Protein AF-A0A955SVZ9-F1 (afdb_monomer)

Sequence (90 aa):
NGHWLLLNNDVEEGRHSLGLHLSDDEGKTWKWTRHLELVEPGEGSFSYPSM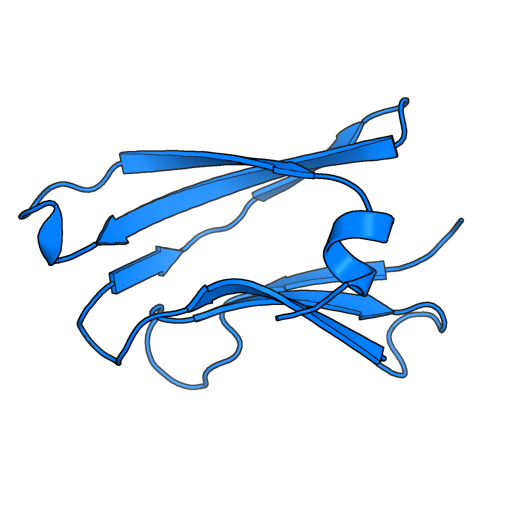YQSQFGDIHCTYSYKKKADGEGETIKYCRFNEEWVMEGD

Mean predicted aligned error: 2.58 Å

Radius of gyration: 13.47 Å; Cα contacts (8 Å, |Δi|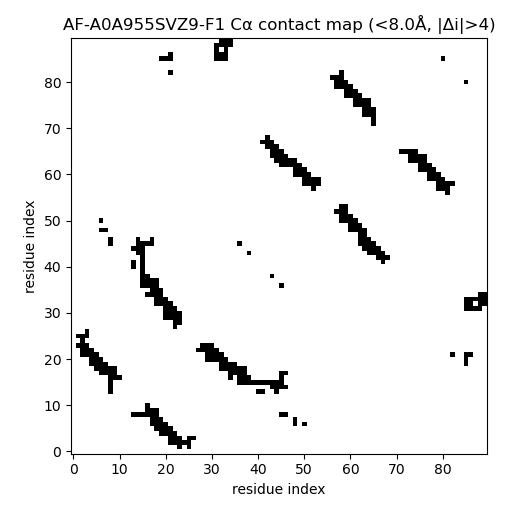>4): 194; chains: 1; bounding box: 30×27×33 Å

Structure (mmCIF, N/CA/C/O backbone):
data_AF-A0A955SVZ9-F1
#
_entry.id   AF-A0A955SVZ9-F1
#
loop_
_atom_site.group_PDB
_atom_site.id
_atom_site.type_symbol
_atom_site.label_atom_id
_atom_site.label_alt_id
_atom_site.label_comp_id
_atom_site.label_asym_id
_atom_site.label_entity_id
_atom_site.label_seq_id
_atom_site.pdbx_PDB_ins_code
_atom_site.Cartn_x
_atom_site.Cartn_y
_atom_site.Cartn_z
_atom_site.occupancy
_atom_site.B_iso_or_equiv
_atom_site.auth_seq_id
_atom_site.auth_comp_id
_atom_site.auth_asym_id
_atom_site.auth_atom_id
_atom_site.pdbx_PDB_model_num
ATOM 1 N N . ASN A 1 1 ? -12.471 3.048 15.007 1.00 90.69 1 ASN A N 1
ATOM 2 C CA . ASN A 1 1 ? -13.378 1.885 14.830 1.00 90.69 1 ASN A CA 1
ATOM 3 C C . ASN A 1 1 ? -12.701 0.566 15.217 1.00 90.69 1 ASN A C 1
ATOM 5 O O . ASN A 1 1 ? -13.422 -0.361 15.541 1.00 90.69 1 ASN A O 1
ATOM 9 N N . GLY A 1 2 ? -11.363 0.483 15.258 1.00 94.88 2 GLY A N 1
ATOM 10 C CA . GLY A 1 2 ? -10.654 -0.758 15.594 1.00 94.88 2 GLY A CA 1
ATOM 11 C C . GLY A 1 2 ? -10.402 -1.657 14.382 1.00 94.88 2 GLY A C 1
ATOM 12 O O . GLY A 1 2 ? -9.877 -2.751 14.555 1.00 94.88 2 GLY A O 1
ATOM 13 N N . HIS A 1 3 ? -10.745 -1.197 13.175 1.00 97.62 3 HIS A N 1
ATOM 14 C CA . HIS A 1 3 ? -10.412 -1.886 11.935 1.00 97.62 3 HIS A CA 1
ATOM 15 C C . HIS A 1 3 ? -8.899 -1.903 11.725 1.00 97.62 3 HIS A C 1
ATOM 17 O O . HIS A 1 3 ? -8.181 -1.001 12.166 1.00 97.62 3 HIS A O 1
ATOM 23 N N . TRP A 1 4 ? -8.410 -2.950 11.072 1.00 98.19 4 TRP A N 1
ATOM 24 C CA . TRP A 1 4 ? -6.995 -3.114 10.769 1.00 98.19 4 TRP A CA 1
ATOM 25 C C . TRP A 1 4 ? -6.771 -2.842 9.295 1.00 98.19 4 TRP A C 1
ATOM 27 O O . TRP A 1 4 ? -7.473 -3.385 8.447 1.00 98.19 4 TRP A O 1
ATOM 37 N N . LEU A 1 5 ? -5.765 -2.029 9.001 1.00 98.31 5 LEU A N 1
ATOM 38 C CA . LEU A 1 5 ? -5.329 -1.745 7.646 1.00 98.31 5 LEU A CA 1
ATOM 39 C C . LEU A 1 5 ? -3.893 -2.238 7.486 1.00 98.31 5 LEU A C 1
ATOM 41 O O . LEU A 1 5 ? -2.999 -1.810 8.219 1.00 98.31 5 LEU A O 1
ATOM 45 N N . LEU A 1 6 ? -3.686 -3.143 6.538 1.00 98.31 6 LEU A N 1
ATOM 46 C CA . LEU A 1 6 ? -2.380 -3.663 6.158 1.00 98.31 6 LEU A CA 1
ATOM 47 C C . LEU A 1 6 ? -1.964 -3.040 4.828 1.00 98.31 6 LEU A C 1
ATOM 49 O O . LEU A 1 6 ? -2.754 -2.999 3.891 1.00 98.31 6 LEU A O 1
ATOM 53 N N . LEU A 1 7 ? -0.721 -2.571 4.760 1.00 98.50 7 LEU A N 1
ATOM 54 C CA . LEU A 1 7 ? -0.088 -2.084 3.540 1.00 98.50 7 LEU A CA 1
ATOM 55 C C . LEU A 1 7 ? 1.140 -2.947 3.253 1.00 98.50 7 LEU A C 1
ATOM 57 O O . LEU A 1 7 ? 2.103 -2.917 4.025 1.00 98.50 7 LEU A O 1
ATOM 61 N N . ASN A 1 8 ? 1.121 -3.711 2.163 1.00 98.06 8 ASN A N 1
ATOM 62 C CA . ASN A 1 8 ? 2.226 -4.589 1.783 1.00 98.06 8 ASN A CA 1
ATOM 63 C C . ASN A 1 8 ? 2.340 -4.755 0.268 1.00 98.06 8 ASN A C 1
ATOM 65 O O . ASN A 1 8 ? 1.417 -4.475 -0.490 1.00 98.06 8 ASN A O 1
ATOM 69 N N . ASN A 1 9 ? 3.499 -5.245 -0.167 1.00 98.25 9 ASN A N 1
ATOM 70 C CA . ASN A 1 9 ? 3.580 -5.898 -1.463 1.00 98.25 9 ASN A CA 1
ATOM 71 C C . ASN A 1 9 ? 2.911 -7.270 -1.319 1.00 98.25 9 ASN A C 1
ATOM 73 O O . ASN A 1 9 ? 3.351 -8.083 -0.506 1.00 98.25 9 ASN A O 1
ATOM 77 N N . ASP A 1 10 ? 1.815 -7.500 -2.030 1.00 97.19 10 ASP A N 1
ATOM 78 C CA . A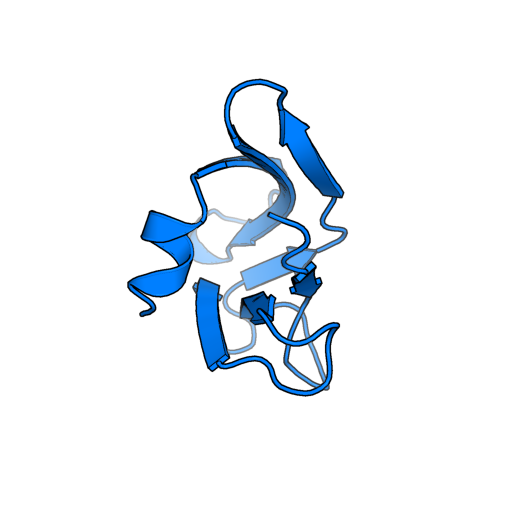SP A 1 10 ? 0.947 -8.683 -1.925 1.00 97.19 10 ASP A CA 1
ATOM 79 C C . ASP A 1 10 ? 1.242 -9.732 -3.006 1.00 97.19 10 ASP A C 1
ATOM 81 O O . ASP A 1 10 ? 0.392 -10.517 -3.417 1.00 97.19 10 ASP A O 1
ATOM 85 N N . VAL A 1 11 ? 2.507 -9.773 -3.417 1.00 97.31 11 VAL A N 1
ATOM 86 C CA . VAL A 1 11 ? 3.082 -10.747 -4.341 1.00 97.31 11 VAL A CA 1
ATOM 87 C C . VAL A 1 11 ? 4.263 -11.441 -3.670 1.00 97.31 11 VAL A C 1
ATOM 89 O O . VAL A 1 11 ? 4.971 -10.833 -2.868 1.00 97.31 11 VAL A O 1
ATOM 92 N N . GLU A 1 12 ? 4.495 -12.713 -3.999 1.00 96.44 12 GLU A N 1
ATOM 93 C CA . GLU A 1 12 ? 5.617 -13.477 -3.430 1.00 96.44 12 GLU A CA 1
ATOM 94 C C . GLU A 1 12 ? 6.978 -12.930 -3.882 1.00 96.44 12 GLU A C 1
ATOM 96 O O . GLU A 1 12 ? 7.935 -12.907 -3.107 1.00 96.44 12 GLU A O 1
ATOM 101 N N . GLU A 1 13 ? 7.059 -12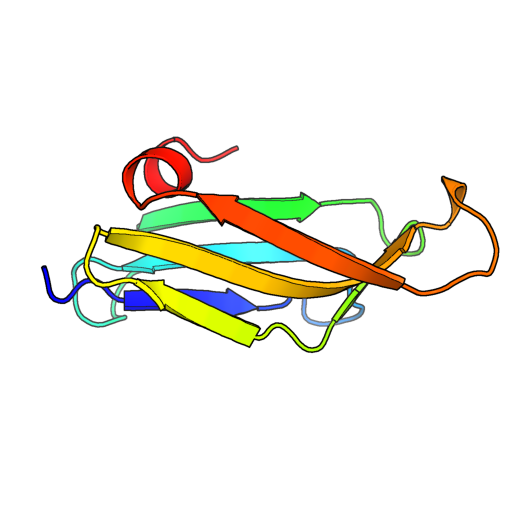.452 -5.128 1.00 95.94 13 GLU A N 1
ATOM 102 C CA . GLU A 1 13 ? 8.283 -11.923 -5.719 1.00 95.94 13 GLU A CA 1
ATOM 103 C C . GLU A 1 13 ? 8.069 -10.555 -6.377 1.00 95.94 13 GLU A C 1
ATOM 105 O O . GLU A 1 13 ? 7.107 -10.301 -7.106 1.00 95.94 13 GLU A O 1
ATOM 110 N N . GLY A 1 14 ? 9.042 -9.668 -6.166 1.00 96.25 14 GLY A N 1
ATOM 111 C CA . GLY A 1 14 ? 9.028 -8.316 -6.709 1.00 96.25 14 GLY A CA 1
ATOM 112 C C . GLY A 1 14 ? 8.256 -7.316 -5.847 1.00 96.25 14 GLY A C 1
ATOM 113 O O . GLY A 1 14 ? 7.929 -7.564 -4.692 1.00 96.25 14 GLY A O 1
ATOM 114 N N . ARG A 1 15 ? 8.061 -6.121 -6.411 1.00 97.62 15 ARG A N 1
ATOM 115 C CA . ARG A 1 15 ? 7.522 -4.923 -5.737 1.00 97.62 15 ARG A CA 1
ATOM 116 C C . ARG A 1 15 ? 6.562 -4.144 -6.650 1.00 97.62 15 ARG A C 1
ATOM 118 O O . ARG A 1 15 ? 6.440 -2.932 -6.530 1.00 97.62 15 ARG A O 1
ATOM 125 N N . HIS A 1 16 ? 5.950 -4.828 -7.617 1.00 97.94 16 HIS A N 1
ATOM 126 C CA . HIS A 1 16 ? 5.111 -4.220 -8.660 1.00 97.94 16 HIS A CA 1
ATOM 127 C C . HIS A 1 16 ? 3.642 -4.042 -8.234 1.00 97.94 16 HIS A C 1
ATOM 129 O O . HIS A 1 16 ? 2.904 -3.308 -8.885 1.00 97.94 16 HIS A O 1
ATOM 135 N N . SER A 1 17 ? 3.249 -4.667 -7.122 1.00 98.44 17 SER A N 1
ATOM 136 C CA . SER A 1 17 ? 1.945 -4.505 -6.482 1.00 98.44 17 SER A CA 1
ATOM 137 C C . SER A 1 17 ? 2.132 -3.979 -5.062 1.00 98.44 17 SER A C 1
ATOM 139 O O . SER A 1 17 ? 3.003 -4.473 -4.339 1.00 98.44 17 SER A O 1
ATOM 141 N N . LEU A 1 18 ? 1.383 -2.946 -4.679 1.00 98.62 18 LEU A N 1
ATOM 142 C CA . LEU A 1 18 ? 1.354 -2.369 -3.334 1.00 98.62 18 LEU A CA 1
ATOM 143 C C . LEU A 1 18 ? -0.110 -2.212 -2.895 1.00 98.62 18 LEU A C 1
ATOM 145 O O . LEU A 1 18 ? -0.767 -1.217 -3.221 1.00 98.62 18 LEU A O 1
ATOM 149 N N . GLY A 1 19 ? -0.598 -3.219 -2.173 1.00 98.38 19 GLY A N 1
ATOM 150 C CA . GLY A 1 19 ? -1.989 -3.377 -1.762 1.00 98.38 19 GLY A CA 1
ATOM 151 C C . GLY A 1 19 ? -2.285 -2.806 -0.376 1.00 98.38 19 GLY A C 1
ATOM 152 O O . GLY A 1 19 ? -1.462 -2.875 0.540 1.00 98.38 19 GLY A O 1
ATOM 153 N N . LEU A 1 20 ? -3.482 -2.237 -0.231 1.00 98.62 20 LEU A N 1
ATOM 154 C CA . LEU A 1 20 ? -4.121 -1.906 1.038 1.00 98.62 20 LEU A CA 1
ATOM 155 C C . LEU A 1 20 ? -5.207 -2.934 1.314 1.00 98.62 20 LEU A C 1
ATOM 157 O O . LEU A 1 20 ? -6.164 -3.022 0.550 1.00 98.62 20 LEU A O 1
ATOM 161 N N . HIS A 1 21 ? -5.096 -3.649 2.425 1.00 98.56 21 HIS A N 1
ATOM 162 C CA . HIS A 1 21 ? -6.067 -4.653 2.839 1.00 98.56 21 HIS A CA 1
ATOM 163 C C . HIS A 1 21 ? -6.741 -4.207 4.132 1.00 98.56 21 HIS A C 1
ATOM 165 O O . HIS A 1 21 ? -6.061 -3.956 5.130 1.00 98.56 21 HIS A O 1
ATOM 171 N N . LEU A 1 22 ? -8.071 -4.114 4.131 1.00 98.56 22 LEU A N 1
ATOM 172 C CA . LEU A 1 22 ? -8.852 -3.701 5.296 1.00 98.56 22 LEU A CA 1
ATOM 173 C C . LEU A 1 22 ? -9.574 -4.901 5.916 1.00 98.56 22 LEU A C 1
ATOM 175 O O . LEU A 1 22 ? -10.252 -5.672 5.231 1.00 98.56 22 LEU A O 1
ATOM 179 N N . SER A 1 23 ? -9.449 -5.017 7.233 1.00 98.62 23 SER A N 1
ATOM 180 C CA . SER A 1 23 ? -10.131 -6.002 8.063 1.00 98.62 23 SER A CA 1
ATOM 181 C C . SER A 1 23 ? -10.994 -5.307 9.113 1.00 98.62 23 SER A C 1
ATOM 183 O O . SER A 1 23 ? -10.541 -4.409 9.824 1.00 98.62 23 SER A O 1
ATOM 185 N N . ASP A 1 24 ? -12.235 -5.765 9.237 1.00 98.19 24 ASP A N 1
ATOM 186 C CA . ASP A 1 24 ? -13.192 -5.382 10.279 1.00 98.19 24 ASP A CA 1
ATOM 187 C C . ASP A 1 24 ? -13.356 -6.478 11.353 1.00 98.19 24 ASP A C 1
ATOM 189 O O . ASP A 1 24 ? -14.255 -6.404 12.188 1.00 98.19 24 ASP A O 1
ATOM 193 N N . ASP A 1 25 ? -12.495 -7.502 11.339 1.00 98.00 25 ASP A N 1
ATOM 194 C CA . ASP A 1 25 ? -12.584 -8.689 12.196 1.00 98.00 25 ASP A CA 1
ATOM 195 C C . ASP A 1 25 ? -11.238 -9.095 12.828 1.00 98.00 25 ASP A C 1
ATOM 197 O O . ASP A 1 25 ? -10.973 -10.280 13.054 1.00 98.00 25 ASP A O 1
ATOM 201 N N . GLU A 1 26 ? -10.414 -8.094 13.159 1.00 96.81 26 GLU A N 1
ATOM 202 C CA . GLU A 1 26 ? -9.104 -8.243 13.819 1.00 96.81 26 GLU A CA 1
ATOM 203 C C . GLU A 1 26 ? -8.115 -9.111 13.017 1.00 96.81 26 GLU A C 1
ATOM 205 O O . GLU A 1 26 ? -7.376 -9.929 13.565 1.00 96.81 26 GLU A O 1
ATOM 210 N N . GLY A 1 27 ? -8.115 -8.948 11.691 1.00 97.44 27 GLY A N 1
ATOM 211 C CA . GLY A 1 27 ? -7.184 -9.610 10.778 1.00 97.44 27 GLY A CA 1
ATOM 212 C C . GLY A 1 27 ? -7.531 -11.063 10.447 1.00 97.44 27 GLY A C 1
ATOM 213 O O . GLY A 1 27 ? -6.691 -11.760 9.875 1.00 97.44 27 GLY A O 1
ATOM 214 N N . LYS A 1 28 ? -8.738 -11.546 10.784 1.00 97.88 28 LYS A N 1
ATOM 215 C CA . LYS A 1 28 ? -9.187 -12.899 10.402 1.00 97.88 28 LYS A CA 1
ATOM 216 C C . LYS A 1 28 ? -9.518 -12.979 8.917 1.00 97.88 28 LYS A C 1
ATOM 218 O O . LYS A 1 28 ? -9.202 -13.980 8.276 1.00 97.88 28 LYS A O 1
ATOM 223 N N . THR A 1 29 ? -10.147 -11.940 8.379 1.00 98.00 29 THR A N 1
ATOM 224 C CA . THR A 1 29 ? -10.423 -11.772 6.955 1.00 98.00 29 THR A CA 1
ATOM 225 C C . THR A 1 29 ? -10.055 -10.365 6.498 1.00 98.00 29 THR A C 1
ATOM 227 O O . THR A 1 29 ? -10.082 -9.404 7.264 1.00 98.00 29 THR A O 1
ATOM 230 N N . TRP A 1 30 ? -9.704 -10.251 5.220 1.00 98.06 30 TRP A N 1
ATOM 231 C CA . TRP A 1 30 ? -9.313 -9.003 4.570 1.00 98.06 30 TRP A CA 1
ATOM 232 C C . TRP A 1 30 ? -10.303 -8.727 3.439 1.00 98.06 30 TRP A C 1
ATOM 234 O O . TRP A 1 30 ? -10.069 -9.080 2.286 1.00 98.06 30 TRP A O 1
ATOM 244 N N . LYS A 1 31 ? -11.483 -8.218 3.808 1.00 97.44 31 LYS A N 1
ATOM 245 C CA . LYS A 1 31 ? -12.664 -8.163 2.926 1.00 97.44 31 LYS A CA 1
ATOM 246 C C . LYS A 1 31 ? -12.520 -7.161 1.789 1.00 97.44 31 LYS A C 1
ATOM 248 O O . LYS A 1 31 ? -13.082 -7.382 0.721 1.00 97.44 31 LYS A O 1
ATOM 253 N N . TRP A 1 32 ? -11.799 -6.071 2.031 1.00 98.56 32 TRP A N 1
ATOM 254 C CA . TRP A 1 32 ? -11.573 -5.024 1.043 1.00 98.56 32 TRP A CA 1
ATOM 255 C C . TRP A 1 32 ? -10.094 -4.948 0.713 1.00 98.56 32 TRP A C 1
ATOM 257 O O . TRP A 1 32 ? -9.254 -4.972 1.615 1.00 98.56 32 TRP A O 1
ATOM 267 N N . THR A 1 33 ? -9.797 -4.851 -0.578 1.00 98.38 33 THR A N 1
ATOM 268 C CA . THR A 1 33 ? -8.453 -4.605 -1.091 1.00 98.38 33 THR A CA 1
ATOM 269 C C . THR A 1 33 ? -8.519 -3.486 -2.114 1.00 98.38 33 THR A C 1
ATOM 271 O O . THR A 1 33 ? -9.429 -3.472 -2.937 1.00 98.38 33 THR A O 1
ATOM 274 N N . ARG A 1 34 ? -7.564 -2.560 -2.050 1.00 98.62 34 ARG A N 1
ATOM 275 C CA . ARG A 1 34 ? -7.342 -1.540 -3.076 1.00 98.62 34 ARG A CA 1
ATOM 276 C C . ARG A 1 34 ? -5.849 -1.308 -3.238 1.00 98.62 34 ARG A C 1
ATOM 278 O O . ARG A 1 34 ? -5.136 -1.189 -2.244 1.00 98.62 34 ARG A O 1
ATOM 285 N N . HIS A 1 35 ? -5.364 -1.195 -4.461 1.00 98.62 35 HIS A N 1
ATOM 286 C CA . HIS A 1 35 ? -3.951 -0.984 -4.726 1.00 98.62 35 HIS A CA 1
ATOM 287 C C . HIS A 1 35 ? -3.626 0.508 -4.790 1.00 98.62 35 HIS A C 1
ATOM 289 O O . HIS A 1 35 ? -4.275 1.292 -5.485 1.00 98.62 35 HIS A O 1
ATOM 295 N N . LEU A 1 36 ? -2.576 0.912 -4.070 1.00 98.06 36 LEU A N 1
ATOM 296 C CA . LEU A 1 36 ? -1.947 2.218 -4.290 1.00 98.06 36 LEU A CA 1
ATOM 297 C C . LEU A 1 36 ? -1.173 2.224 -5.604 1.00 98.06 36 LEU A C 1
ATOM 299 O O . LEU A 1 36 ? -1.108 3.251 -6.279 1.00 98.06 36 LEU A O 1
ATOM 303 N N . GLU A 1 37 ? -0.580 1.077 -5.931 1.00 98.06 37 GLU A N 1
ATOM 304 C CA . GLU A 1 37 ? 0.147 0.831 -7.164 1.00 98.06 37 GLU A CA 1
ATOM 305 C C . GLU A 1 37 ? -0.084 -0.615 -7.598 1.00 98.06 37 GLU A C 1
ATOM 307 O O . GLU A 1 37 ? 0.099 -1.538 -6.804 1.00 98.06 37 GLU A O 1
ATOM 312 N N . LEU A 1 38 ? -0.450 -0.806 -8.861 1.00 97.81 38 LEU A N 1
ATOM 313 C CA . LEU A 1 38 ? -0.588 -2.114 -9.488 1.00 97.81 38 LEU A CA 1
ATOM 314 C C . LEU A 1 38 ? -0.115 -1.994 -10.935 1.00 97.81 38 LEU A C 1
ATOM 316 O O . LEU A 1 38 ? -0.741 -1.318 -11.754 1.00 97.81 38 LEU A O 1
ATOM 320 N N . VAL A 1 39 ? 1.037 -2.589 -11.234 1.00 97.69 39 VAL A N 1
ATOM 321 C CA . VAL A 1 39 ? 1.626 -2.601 -12.580 1.00 97.69 39 VAL A CA 1
ATOM 322 C C . VAL A 1 39 ? 2.157 -3.990 -12.911 1.00 97.69 39 VAL A C 1
ATOM 324 O O . VAL A 1 39 ? 2.391 -4.798 -12.017 1.00 97.69 39 VAL A O 1
ATOM 327 N N . GLU A 1 40 ? 2.394 -4.258 -14.193 1.00 97.25 40 GLU A N 1
ATOM 328 C CA . GLU A 1 40 ? 3.004 -5.516 -14.632 1.00 97.25 40 GLU A CA 1
ATOM 329 C C . GLU A 1 40 ? 4.397 -5.740 -14.001 1.00 97.25 40 GLU A C 1
ATOM 331 O O . GLU A 1 40 ? 5.138 -4.775 -13.753 1.00 97.25 40 GLU A O 1
ATOM 336 N N . PRO A 1 41 ? 4.811 -7.002 -13.777 1.00 96.75 41 PRO A N 1
ATOM 337 C CA . PRO A 1 41 ? 6.140 -7.319 -13.269 1.00 96.75 41 PRO A CA 1
ATOM 338 C C . PRO A 1 41 ? 7.257 -6.632 -14.071 1.00 96.75 41 PRO A C 1
ATOM 340 O O . PRO A 1 41 ? 7.366 -6.776 -15.286 1.00 96.75 41 PRO A O 1
ATOM 343 N N . GLY A 1 42 ? 8.117 -5.885 -13.374 1.00 94.38 42 GLY A N 1
ATOM 344 C CA . GLY A 1 42 ? 9.241 -5.160 -13.980 1.00 94.38 42 GLY A CA 1
ATOM 345 C C . GLY A 1 42 ? 8.914 -3.755 -14.502 1.00 94.38 42 GLY A C 1
ATOM 346 O O . GLY A 1 42 ? 9.837 -3.031 -14.879 1.00 94.38 42 GLY A O 1
ATOM 347 N N . GLU A 1 43 ? 7.648 -3.329 -14.477 1.00 96.38 43 GLU A N 1
ATOM 348 C CA . GLU A 1 43 ? 7.250 -1.966 -14.866 1.00 96.38 43 GLU A CA 1
ATOM 349 C C . GLU A 1 43 ? 7.300 -0.962 -13.701 1.00 96.38 43 GLU A C 1
ATOM 351 O O . GLU A 1 43 ? 7.325 0.255 -13.911 1.00 96.38 43 GLU A O 1
ATOM 356 N N . GLY A 1 44 ? 7.405 -1.451 -12.464 1.00 96.31 44 GLY A N 1
ATOM 357 C CA . GLY A 1 44 ? 7.575 -0.619 -11.280 1.00 96.31 44 GLY A CA 1
ATOM 358 C C . GLY A 1 44 ? 8.091 -1.382 -10.064 1.00 96.31 44 GLY A C 1
ATOM 359 O O . GLY A 1 44 ? 8.058 -2.611 -10.002 1.00 96.31 44 GLY A O 1
ATOM 360 N N . SER A 1 45 ? 8.602 -0.619 -9.104 1.00 97.62 45 SER A N 1
ATOM 361 C CA . SER A 1 45 ? 9.056 -1.083 -7.800 1.00 97.62 45 SER A CA 1
ATOM 362 C C . SER A 1 45 ? 8.629 -0.072 -6.742 1.00 97.62 45 SER A C 1
ATOM 364 O O . SER A 1 45 ? 9.136 1.051 -6.697 1.00 97.62 45 SER A O 1
ATOM 366 N N . PHE A 1 46 ? 7.717 -0.500 -5.876 1.00 98.06 46 PHE A N 1
ATOM 367 C CA . PHE A 1 46 ? 7.127 0.286 -4.799 1.00 98.06 46 PHE A CA 1
ATOM 368 C C . PHE A 1 46 ? 7.432 -0.399 -3.474 1.00 98.06 46 PHE A C 1
ATOM 370 O O . PHE A 1 46 ? 7.200 -1.599 -3.327 1.00 98.06 46 PHE A O 1
ATOM 377 N N . SER A 1 47 ? 8.078 0.287 -2.533 1.00 97.12 47 SER A N 1
ATOM 378 C CA . SER A 1 47 ? 8.743 -0.407 -1.418 1.00 97.12 47 SER A CA 1
ATOM 379 C C . SER A 1 47 ? 8.806 0.398 -0.136 1.00 97.12 47 SER A C 1
ATOM 381 O O . SER A 1 47 ? 8.661 1.616 -0.147 1.00 97.12 47 SER A O 1
ATOM 383 N N . TYR A 1 48 ? 9.101 -0.307 0.960 1.00 97.31 48 TYR A N 1
ATOM 384 C CA . TYR A 1 48 ? 9.308 0.275 2.287 1.00 97.31 48 TYR A CA 1
ATOM 385 C C . TYR A 1 48 ? 8.164 1.211 2.708 1.00 97.31 48 TYR A C 1
ATOM 387 O O . TYR A 1 48 ? 8.418 2.374 3.034 1.00 97.31 48 TYR A O 1
ATOM 395 N N . PRO A 1 49 ? 6.902 0.736 2.661 1.00 97.94 49 PRO A N 1
ATOM 396 C CA . PRO A 1 49 ? 5.780 1.575 3.023 1.00 97.94 49 PRO A CA 1
ATOM 397 C C . PRO A 1 49 ? 5.832 1.973 4.501 1.00 97.94 49 PRO A C 1
ATOM 399 O O . PRO A 1 49 ? 6.187 1.179 5.372 1.00 97.94 49 PRO A O 1
ATOM 402 N N . SER A 1 50 ? 5.414 3.203 4.772 1.00 98.06 50 SER A N 1
ATOM 403 C CA . SER A 1 50 ? 5.088 3.713 6.099 1.00 98.06 50 SER A CA 1
ATOM 404 C C . SER A 1 50 ? 3.682 4.295 6.064 1.00 98.06 50 SER A C 1
ATOM 406 O O . SER A 1 50 ? 3.303 4.930 5.078 1.00 98.06 50 SER A O 1
ATOM 408 N N . MET A 1 51 ? 2.908 4.076 7.126 1.00 97.69 51 MET A N 1
ATOM 409 C CA . MET A 1 51 ? 1.506 4.475 7.207 1.00 97.69 51 MET A CA 1
ATOM 410 C C . MET A 1 51 ? 1.177 5.057 8.582 1.00 97.69 51 MET A C 1
ATOM 412 O O . MET A 1 51 ? 1.629 4.551 9.609 1.00 97.69 51 MET A O 1
ATOM 416 N N . TYR A 1 52 ? 0.375 6.120 8.593 1.00 97.44 52 TYR A N 1
ATOM 417 C CA . TYR A 1 52 ? -0.075 6.817 9.795 1.00 97.44 52 TYR A CA 1
ATOM 418 C C . TYR A 1 52 ? -1.524 7.293 9.639 1.00 97.44 52 TYR A C 1
ATOM 420 O O . TYR A 1 52 ? -1.852 7.965 8.662 1.00 97.44 52 TYR A O 1
ATOM 428 N N . GLN A 1 53 ? -2.380 6.995 10.619 1.00 97.75 53 GLN A N 1
ATOM 429 C CA . GLN A 1 53 ? -3.729 7.556 10.703 1.00 97.75 53 GLN A CA 1
ATOM 430 C C . GLN A 1 53 ? -3.720 8.824 11.563 1.00 97.75 53 GLN A C 1
ATOM 432 O O . GLN A 1 53 ? -3.279 8.813 12.714 1.00 97.75 53 GLN A O 1
ATOM 437 N N . SER A 1 54 ? -4.233 9.920 11.011 1.00 97.25 54 SER A N 1
ATOM 438 C CA . SER A 1 54 ? -4.403 11.181 11.726 1.00 97.25 54 SER A CA 1
ATOM 439 C C . SER A 1 54 ? -5.612 11.154 12.666 1.00 97.25 54 SER A C 1
ATOM 441 O O . SER A 1 54 ? -6.526 10.342 12.533 1.00 97.25 54 SER A O 1
ATOM 443 N N . GLN A 1 55 ? -5.684 12.132 13.571 1.00 96.38 55 GLN A N 1
ATOM 444 C CA . GLN A 1 55 ? -6.842 12.323 14.454 1.00 96.38 55 GLN A CA 1
ATOM 445 C C . GLN A 1 55 ? -8.162 12.630 13.719 1.00 96.38 55 GLN A C 1
ATOM 447 O O . GLN A 1 55 ? -9.225 12.545 14.326 1.00 96.38 55 GLN A O 1
ATOM 452 N N . PHE A 1 56 ? -8.103 13.013 12.438 1.00 94.50 56 PHE A N 1
ATOM 453 C CA . PHE A 1 56 ? -9.280 13.331 11.622 1.00 94.50 56 PHE A CA 1
ATOM 454 C C . PHE A 1 56 ? -9.746 12.149 10.761 1.00 94.50 56 PHE A C 1
ATOM 456 O O . PHE A 1 56 ? -10.671 12.302 9.971 1.00 94.50 56 PHE A O 1
ATOM 463 N N . GLY A 1 57 ? -9.124 10.975 10.913 1.00 94.62 57 GLY A N 1
ATOM 464 C CA . GLY A 1 57 ? -9.479 9.758 10.179 1.00 94.62 57 GLY A CA 1
ATOM 465 C C . GLY A 1 57 ? -8.759 9.594 8.840 1.00 94.62 57 GLY A C 1
ATOM 466 O O . GLY A 1 57 ? -8.768 8.497 8.292 1.00 94.62 57 GLY A O 1
ATOM 467 N N . ASP A 1 58 ? -8.077 10.632 8.346 1.00 97.69 58 ASP A N 1
ATOM 468 C CA . ASP A 1 58 ? -7.216 10.511 7.168 1.00 97.69 58 ASP A CA 1
ATOM 469 C C . ASP A 1 58 ? -6.043 9.568 7.429 1.00 97.69 58 ASP A C 1
ATOM 471 O O . ASP A 1 58 ? -5.386 9.646 8.471 1.00 97.69 58 ASP A O 1
ATOM 475 N N . ILE A 1 59 ? -5.738 8.747 6.435 1.00 98.44 59 ILE A N 1
ATOM 476 C CA . ILE A 1 59 ? -4.590 7.854 6.393 1.00 98.44 59 ILE A CA 1
ATOM 477 C C . ILE A 1 59 ? -3.552 8.464 5.458 1.00 98.44 59 ILE A C 1
ATOM 479 O O . ILE A 1 59 ? -3.844 8.825 4.318 1.00 98.44 59 ILE A O 1
ATOM 483 N N . HIS A 1 60 ? -2.332 8.590 5.966 1.00 98.50 60 HIS A N 1
ATOM 484 C CA . HIS A 1 60 ? -1.173 9.111 5.263 1.00 98.50 60 HIS A CA 1
ATOM 485 C C . HIS A 1 60 ? -0.197 7.971 5.009 1.00 98.50 60 HIS A C 1
ATOM 487 O O . HIS A 1 60 ? 0.197 7.291 5.959 1.00 98.50 60 HIS A O 1
ATOM 493 N N . CYS A 1 61 ? 0.241 7.811 3.762 1.00 98.50 61 CYS A N 1
ATOM 494 C CA . CYS A 1 61 ? 1.236 6.806 3.404 1.00 98.50 61 CYS A CA 1
ATOM 495 C C . CYS A 1 61 ? 2.398 7.414 2.626 1.00 98.50 61 CYS A C 1
ATOM 497 O O . CYS A 1 61 ? 2.206 8.277 1.762 1.00 98.50 61 CYS A O 1
ATOM 499 N N . THR A 1 62 ? 3.599 6.910 2.903 1.00 98.69 62 THR A N 1
ATOM 500 C CA . THR A 1 62 ? 4.803 7.160 2.108 1.00 98.69 62 THR A CA 1
ATOM 501 C C . THR A 1 62 ? 5.471 5.850 1.716 1.00 98.69 62 THR A C 1
ATOM 503 O O . THR A 1 62 ? 5.388 4.865 2.445 1.00 98.69 62 THR A O 1
ATOM 506 N N . TYR A 1 63 ? 6.115 5.824 0.551 1.00 98.69 63 TYR A N 1
ATOM 507 C CA . TYR A 1 63 ? 6.858 4.662 0.058 1.00 98.69 63 TYR A CA 1
ATOM 508 C C . TYR A 1 63 ? 7.891 5.079 -0.992 1.00 98.69 63 TYR A C 1
ATOM 510 O O . TYR A 1 63 ? 7.728 6.102 -1.667 1.00 98.69 63 TYR A O 1
ATOM 518 N N . SER A 1 64 ? 8.942 4.270 -1.142 1.00 98.19 64 SER A N 1
ATOM 519 C CA . SER A 1 64 ? 9.842 4.322 -2.298 1.00 98.19 64 SER A CA 1
ATOM 520 C C . SER A 1 64 ? 9.042 4.073 -3.568 1.00 98.19 64 SER A C 1
ATOM 522 O O . SER A 1 64 ? 8.323 3.079 -3.647 1.00 98.19 64 SER A O 1
ATOM 524 N N . TYR A 1 65 ? 9.187 4.948 -4.557 1.00 98.25 65 TYR A N 1
ATOM 525 C CA . TYR A 1 65 ? 8.495 4.888 -5.837 1.00 98.25 65 TYR A CA 1
ATOM 526 C C . TYR A 1 65 ? 9.508 4.946 -6.978 1.00 98.25 65 TYR A C 1
ATOM 528 O O . TYR A 1 65 ? 10.235 5.932 -7.148 1.00 98.25 65 TYR A O 1
ATOM 536 N N . LYS A 1 66 ? 9.511 3.884 -7.783 1.00 97.25 66 LYS A N 1
ATOM 537 C CA . LYS A 1 66 ? 10.215 3.806 -9.058 1.00 97.25 66 LYS A CA 1
ATOM 538 C C . LYS A 1 66 ? 9.284 3.194 -10.093 1.00 97.25 66 LYS A C 1
ATOM 540 O O . LYS A 1 66 ? 8.926 2.024 -9.979 1.00 97.25 66 LYS A O 1
ATOM 545 N N . LYS A 1 67 ? 8.932 3.952 -11.127 1.00 94.75 67 LYS A N 1
ATOM 546 C CA . LYS A 1 67 ? 8.185 3.448 -12.281 1.00 94.75 67 LYS A CA 1
ATOM 547 C C . LYS A 1 67 ? 9.059 3.562 -13.515 1.00 94.75 67 LYS A C 1
ATOM 549 O O . LYS A 1 67 ? 9.639 4.610 -13.769 1.00 94.75 67 LYS A O 1
ATOM 554 N N . LYS A 1 68 ? 9.151 2.486 -14.291 1.00 90.75 68 LYS A N 1
ATOM 555 C CA . LYS A 1 68 ? 10.049 2.402 -15.450 1.00 90.75 68 LYS A CA 1
ATOM 556 C C . LYS A 1 68 ? 9.751 3.473 -16.503 1.00 90.75 68 LYS A C 1
ATOM 558 O O . LYS A 1 68 ? 10.672 4.022 -17.099 1.00 90.75 68 LYS A O 1
ATOM 563 N N . ALA A 1 69 ? 8.472 3.806 -16.680 1.00 87.81 69 ALA A N 1
ATOM 564 C CA . ALA A 1 69 ? 8.028 4.882 -17.565 1.00 87.81 69 ALA A CA 1
ATOM 565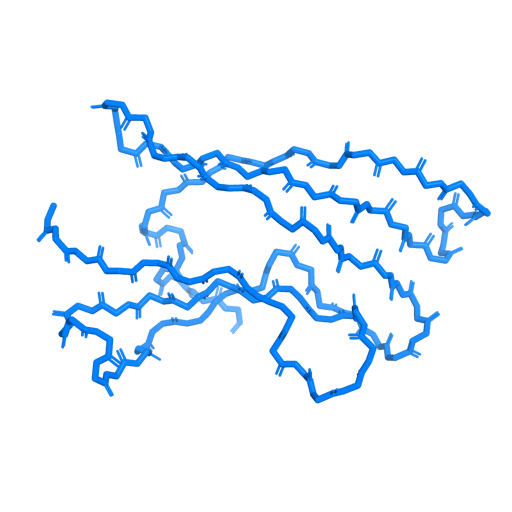 C C . ALA A 1 69 ? 8.566 6.272 -17.163 1.00 87.81 69 ALA A C 1
ATOM 567 O O . ALA A 1 69 ? 8.702 7.135 -18.028 1.00 87.81 69 ALA A O 1
ATOM 568 N N . ASP A 1 70 ? 8.918 6.467 -15.888 1.00 86.62 70 ASP A N 1
ATOM 569 C CA . ASP A 1 70 ? 9.401 7.740 -15.338 1.00 86.62 70 ASP A CA 1
ATOM 570 C C . ASP A 1 70 ? 10.946 7.846 -15.389 1.00 86.62 70 ASP A C 1
ATOM 572 O O . ASP A 1 70 ? 11.526 8.852 -14.976 1.00 86.62 70 ASP A O 1
ATOM 576 N N . GLY A 1 71 ? 11.625 6.825 -15.932 1.00 87.00 71 GLY A N 1
ATOM 577 C CA . GLY A 1 71 ? 13.077 6.764 -16.103 1.00 87.00 71 GLY A CA 1
ATOM 578 C C . GLY A 1 71 ? 13.816 6.003 -14.994 1.00 87.00 71 GLY A C 1
ATOM 579 O O . GLY A 1 71 ? 13.269 5.141 -14.311 1.00 87.00 71 GLY A O 1
ATOM 580 N N . GLU A 1 72 ? 15.110 6.294 -14.844 1.00 81.00 72 GLU A N 1
ATOM 581 C CA . GLU A 1 72 ? 16.018 5.590 -13.917 1.00 81.00 72 GLU A CA 1
ATOM 582 C C . GLU A 1 72 ? 15.844 6.006 -12.442 1.00 81.00 72 GLU A C 1
ATOM 584 O O . GLU A 1 72 ? 16.304 5.300 -11.542 1.00 81.00 72 GLU A O 1
ATOM 589 N N . GLY A 1 73 ? 15.206 7.154 -12.190 1.00 89.94 73 GLY A N 1
ATOM 590 C CA . GLY A 1 73 ? 15.135 7.780 -10.871 1.00 89.94 73 GLY A CA 1
ATOM 591 C C . GLY A 1 73 ? 14.228 7.056 -9.874 1.00 89.94 73 GLY A C 1
ATOM 592 O O . GLY A 1 73 ? 13.232 6.436 -10.238 1.00 89.94 73 GLY A O 1
ATOM 593 N N . GLU A 1 74 ? 14.563 7.189 -8.592 1.00 94.69 74 GLU A N 1
ATOM 594 C CA . GLU A 1 74 ? 13.728 6.770 -7.465 1.00 94.69 74 GLU A CA 1
ATOM 595 C C . GLU A 1 74 ? 13.348 8.001 -6.636 1.00 94.69 74 GLU A C 1
ATOM 597 O O . GLU A 1 74 ? 14.152 8.918 -6.444 1.00 94.69 74 GLU A O 1
ATOM 602 N N . THR A 1 75 ? 12.107 8.034 -6.161 1.00 97.00 75 THR A N 1
ATOM 603 C CA . THR A 1 75 ? 11.569 9.115 -5.326 1.00 97.00 75 THR A CA 1
ATOM 604 C C . THR A 1 75 ? 10.792 8.538 -4.147 1.00 97.00 75 THR A C 1
ATOM 606 O O . THR A 1 75 ? 10.592 7.329 -4.057 1.00 97.00 75 THR A O 1
ATOM 609 N N . ILE A 1 76 ? 10.331 9.402 -3.243 1.00 98.12 76 ILE A N 1
ATOM 610 C CA . ILE A 1 76 ? 9.334 9.035 -2.237 1.00 98.12 76 ILE A CA 1
ATOM 611 C C . ILE A 1 76 ? 7.985 9.586 -2.686 1.00 98.12 76 ILE A C 1
ATOM 613 O O . ILE A 1 76 ? 7.845 10.798 -2.867 1.00 98.12 76 ILE A O 1
ATOM 617 N N . LYS A 1 77 ? 6.989 8.712 -2.838 1.00 98.12 77 LYS A N 1
ATOM 618 C CA . LYS A 1 77 ? 5.609 9.121 -3.114 1.00 98.12 77 LYS A CA 1
ATOM 619 C C . LYS A 1 77 ? 4.840 9.260 -1.806 1.00 98.12 77 LYS A C 1
ATOM 621 O O . LYS A 1 77 ? 5.009 8.462 -0.888 1.00 98.12 77 LYS A O 1
ATOM 626 N N . TYR A 1 78 ? 4.004 10.290 -1.734 1.00 98.50 78 TYR A N 1
ATOM 627 C CA . TYR A 1 78 ? 3.066 10.535 -0.642 1.00 98.50 78 TYR A CA 1
ATOM 628 C C . TYR A 1 78 ? 1.635 10.402 -1.162 1.00 98.50 78 TYR A C 1
ATOM 630 O O . TYR A 1 78 ? 1.316 10.910 -2.238 1.00 98.50 78 TYR A O 1
ATOM 638 N N . CYS A 1 79 ? 0.767 9.762 -0.383 1.00 97.81 79 CYS A N 1
ATOM 639 C CA . CYS A 1 79 ? -0.666 9.721 -0.649 1.00 97.81 79 CYS A CA 1
ATOM 640 C C . CYS A 1 79 ? -1.479 9.876 0.641 1.00 97.81 79 CYS A C 1
ATOM 642 O O .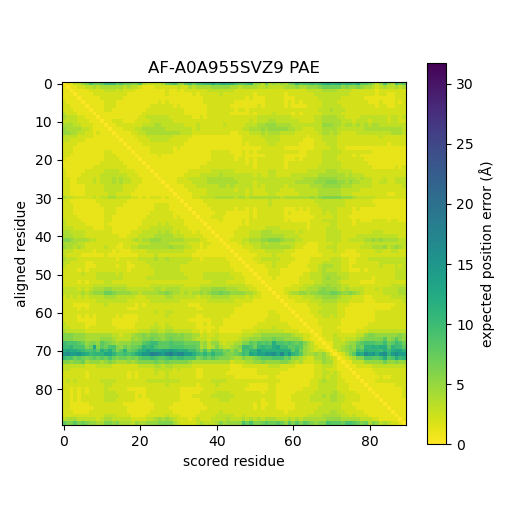 CYS A 1 79 ? -0.995 9.611 1.744 1.00 97.81 79 CYS A O 1
ATOM 644 N N . ARG A 1 80 ? -2.716 10.352 0.473 1.00 98.25 80 ARG A N 1
ATOM 645 C CA . ARG A 1 80 ? -3.695 10.571 1.536 1.00 98.25 80 ARG A CA 1
ATOM 646 C C . ARG A 1 80 ? -5.050 10.051 1.079 1.00 98.25 80 ARG A C 1
ATOM 648 O O . ARG A 1 80 ? -5.481 10.403 -0.017 1.00 98.25 80 ARG A O 1
ATOM 655 N N . PHE A 1 81 ? -5.701 9.260 1.918 1.00 98.25 81 PHE A N 1
ATOM 656 C CA . PHE A 1 81 ? -7.010 8.655 1.659 1.00 98.25 81 PHE A CA 1
ATOM 657 C C . PHE A 1 81 ? -7.722 8.341 2.987 1.00 98.25 81 PHE A C 1
ATOM 659 O O . PHE A 1 81 ? -7.180 8.608 4.058 1.00 98.25 81 PHE A O 1
ATOM 666 N N . ASN A 1 82 ? -8.937 7.798 2.933 1.00 97.94 82 ASN A N 1
ATOM 667 C CA . ASN A 1 82 ? -9.710 7.329 4.089 1.00 97.94 82 ASN A CA 1
ATOM 668 C C . ASN A 1 82 ? -10.162 5.871 3.892 1.00 97.94 82 ASN A C 1
ATOM 670 O O . ASN A 1 82 ? -9.929 5.280 2.837 1.00 97.94 82 ASN A O 1
ATOM 674 N N . GLU A 1 83 ? -10.789 5.279 4.911 1.00 97.50 83 GLU A N 1
ATOM 675 C CA . GLU A 1 83 ? -11.281 3.896 4.843 1.00 97.50 83 GLU A CA 1
ATOM 676 C C . GLU A 1 83 ? -12.35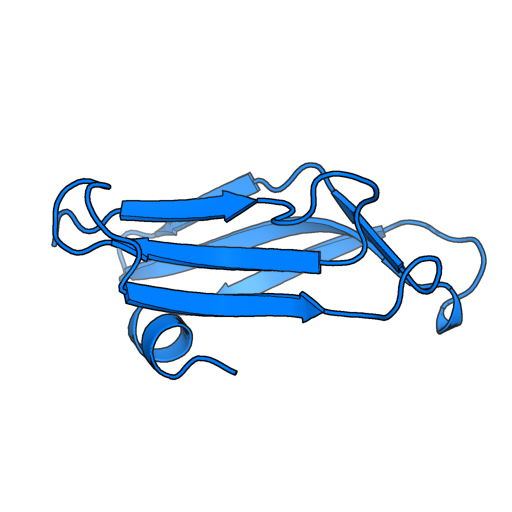4 3.711 3.768 1.00 97.50 83 GLU A C 1
ATOM 678 O O . GLU A 1 83 ? -12.340 2.694 3.081 1.00 97.50 83 GLU A O 1
ATOM 683 N N . GLU A 1 84 ? -13.240 4.692 3.567 1.00 97.88 84 GLU A N 1
ATOM 684 C CA . GLU A 1 84 ? -14.278 4.619 2.535 1.00 97.88 84 GLU A CA 1
ATOM 685 C C . GLU A 1 84 ? -13.668 4.462 1.139 1.00 97.88 84 GLU A C 1
ATOM 687 O O . GLU A 1 84 ? -14.111 3.616 0.367 1.00 97.88 84 GLU A O 1
ATOM 692 N N . TRP A 1 85 ? -12.595 5.204 0.845 1.00 98.31 85 TRP A N 1
ATOM 693 C CA . TRP A 1 85 ? -11.847 5.055 -0.399 1.00 98.31 85 TRP A CA 1
ATOM 694 C C . TRP A 1 85 ? -11.213 3.663 -0.519 1.00 98.31 85 TRP A C 1
ATOM 696 O O . TRP A 1 85 ? -11.212 3.088 -1.600 1.00 98.31 85 TRP A O 1
ATOM 706 N N . VAL A 1 86 ? -10.713 3.061 0.564 1.00 98.25 86 VAL A N 1
ATOM 707 C CA . VAL A 1 86 ? -10.196 1.677 0.505 1.00 98.25 86 VAL A CA 1
ATOM 708 C C . VAL A 1 86 ? -11.321 0.678 0.214 1.00 98.25 86 VAL A C 1
ATOM 710 O O . VAL A 1 86 ? -11.134 -0.237 -0.584 1.00 98.25 86 VAL A O 1
ATOM 713 N N . MET A 1 87 ? -12.500 0.864 0.815 1.00 98.25 87 MET A N 1
ATOM 714 C CA . MET A 1 87 ? -13.648 -0.035 0.648 1.00 98.25 87 MET A CA 1
ATOM 715 C C . MET A 1 87 ? -14.258 -0.018 -0.760 1.00 98.25 87 MET A C 1
ATOM 717 O O . MET A 1 87 ? -14.925 -0.983 -1.129 1.00 98.25 87 MET A O 1
ATOM 721 N N . GLU A 1 88 ? -14.037 1.040 -1.547 1.00 98.25 88 GLU A N 1
ATOM 722 C CA . GLU A 1 88 ? -14.436 1.087 -2.963 1.00 98.25 88 GLU A CA 1
ATOM 723 C C . GLU A 1 88 ? -13.710 0.038 -3.821 1.00 98.25 88 GLU A C 1
ATOM 725 O O . GLU A 1 88 ? -14.257 -0.380 -4.839 1.00 98.25 88 GLU A O 1
ATOM 730 N N . GLY A 1 89 ? -12.516 -0.395 -3.402 1.00 96.00 89 GLY A N 1
ATOM 731 C CA . GLY A 1 89 ? -11.688 -1.345 -4.142 1.00 96.00 89 GLY A CA 1
ATOM 732 C C . GLY A 1 89 ? -11.123 -0.799 -5.457 1.00 96.00 89 GLY A C 1
ATOM 733 O O . GLY A 1 89 ? -11.113 0.415 -5.702 1.00 96.00 89 GLY A O 1
ATOM 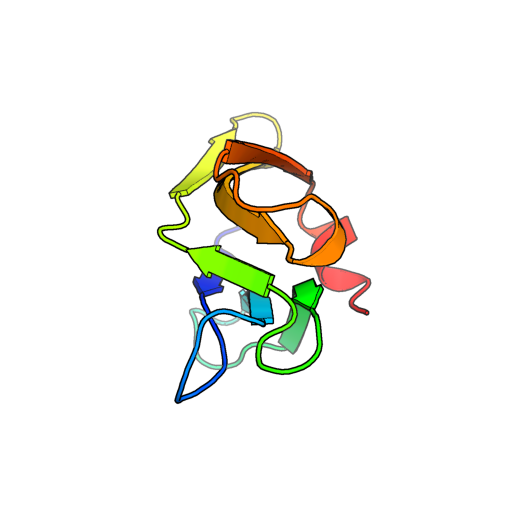734 N N . ASP A 1 90 ? -10.623 -1.715 -6.281 1.00 92.81 90 ASP A N 1
ATOM 735 C CA . ASP A 1 90 ? -10.232 -1.508 -7.679 1.00 92.81 90 ASP A CA 1
ATOM 736 C C . ASP A 1 90 ? -10.802 -2.576 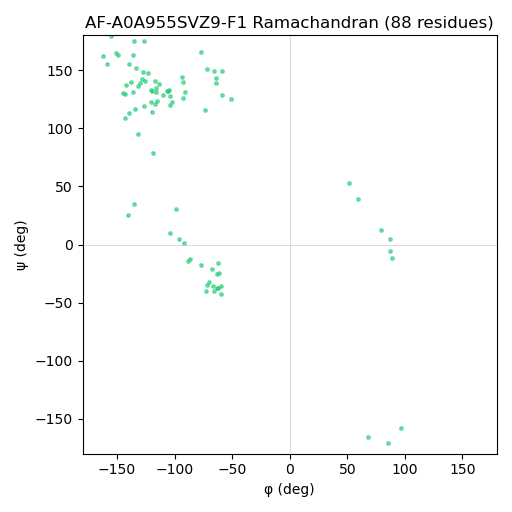-8.624 1.00 92.81 90 ASP A C 1
ATOM 738 O O . ASP A 1 90 ? -11.311 -3.615 -8.140 1.00 92.81 90 ASP A O 1
#

pLDDT: mean 96.77, std 3.0, range [81.0, 98.69]

Solvent-accessible surface area (backbone atoms only — not comparable to full-atom values): 5231 Å² total; per-residue (Å²): 138,78,58,41,77,47,76,42,55,83,51,98,73,79,27,24,37,33,33,36,35,36,12,88,59,78,68,76,49,66,83,28,50,23,63,84,40,77,50,59,87,83,46,30,42,44,42,81,71,46,76,47,74,47,97,85,59,41,34,39,38,38,26,41,37,31,41,52,91,77,46,94,62,75,48,76,47,76,51,75,49,44,67,68,64,39,62,70,38,122

Secondary structure (DSSP, 8-state):
---EEEEE--SSSSSSEEEEEEESSTTS---EEEEEEE--TTTEEEEEEEEEE-TTS-EEEEEEEEEGGG-S--EEEEEEE-HHHHHT--

Nearest PDB structures (foldseek):
  8t1y-assembly1_A  TM=5.839E-01  e=5.709E-01  Porphyromonas gingivalis
  8t27-assembly1_A  TM=6.010E-01  e=1.346E+00  Porphyromonas gingivalis
  1vhz-assembly1_B  TM=7.336E-01  e=4.876E+00  Escherichia coli
  5nwh-assembly1_A  TM=4.513E-01  e=1.499E+00  Homo sapiens
  6lk8-assembly1_E  TM=4.180E-01  e=8.309E-01  Xenopus laevis

Foldseek 3Di:
DPKDWDWDQPDPDFAQWTKIFIGPPNPPDRLFIATPGHDPPPQWHWDDKDWDADPVQKIKIKTWTDGPVVPDDIDIDIDIDHVVVRRVHD